Protein AF-A0A967JN54-F1 (afdb_monomer)

Sequence (94 aa):
MRVPTDNSVDWTTQYGWYMDLPDSGERVISPAVILGEAVFFNTVVPDSQICGFGGSGWLMGVDLENGGELDEPAFDVNNDGVINNADYLTQSGV

Solvent-accessible surface area (backbone atoms only — not comparable to full-atom values): 6131 Å² total; per-residue (Å²): 112,71,87,54,66,76,54,88,66,55,74,90,85,43,96,70,67,84,79,86,67,89,55,86,75,41,43,70,87,57,84,69,48,76,56,91,63,34,37,36,37,48,39,38,31,65,51,89,52,97,84,49,95,71,44,52,66,39,58,41,66,22,22,65,79,38,57,8,51,54,96,61,60,89,48,58,74,76,70,82,86,62,71,42,87,84,28,57,79,73,84,82,71,135

Foldseek 3Di:
DDAFADDADDVVPDDAEDDDDPAVPKDFPDDWDDDPQKIWGKIFDADPDPPDPGGDIDTDIAGNGHRHGDPAFPDDPVPPPDRDPVRPPDPPDD

Structure (mmCIF, N/CA/C/O backbone):
data_AF-A0A967JN54-F1
#
_entry.id   AF-A0A967JN54-F1
#
loop_
_atom_site.group_PDB
_atom_site.id
_atom_site.type_symbol
_atom_site.label_atom_id
_atom_site.label_alt_id
_atom_site.label_comp_id
_atom_site.label_asym_id
_atom_site.label_entity_id
_atom_site.label_seq_id
_atom_site.pdbx_PDB_ins_code
_atom_site.Cartn_x
_atom_site.Cartn_y
_atom_site.Cartn_z
_atom_site.occupancy
_atom_site.B_iso_or_equiv
_atom_site.auth_seq_id
_atom_site.auth_comp_id
_atom_site.auth_asym_id
_atom_site.auth_atom_id
_atom_site.pdbx_PDB_model_num
ATOM 1 N N . MET A 1 1 ? 8.900 -5.642 -2.005 1.00 75.00 1 MET A N 1
ATOM 2 C CA . MET A 1 1 ? 7.445 -5.534 -2.237 1.00 75.00 1 MET A CA 1
ATOM 3 C C . MET A 1 1 ? 6.763 -6.720 -1.572 1.00 75.00 1 MET A C 1
ATOM 5 O O . MET A 1 1 ? 7.416 -7.749 -1.444 1.00 75.00 1 MET A O 1
ATOM 9 N N . ARG A 1 2 ? 5.509 -6.575 -1.129 1.00 82.62 2 ARG A N 1
ATOM 10 C CA . ARG A 1 2 ? 4.697 -7.663 -0.554 1.00 82.62 2 ARG A CA 1
ATOM 11 C C . ARG A 1 2 ? 3.480 -7.951 -1.432 1.00 82.62 2 ARG A C 1
ATOM 13 O O . ARG A 1 2 ? 3.012 -7.041 -2.110 1.00 82.62 2 ARG A O 1
ATOM 20 N N . VAL A 1 3 ? 2.973 -9.181 -1.367 1.00 84.19 3 VAL A N 1
ATOM 21 C CA . VAL A 1 3 ? 1.752 -9.608 -2.066 1.00 84.19 3 VAL A CA 1
ATOM 22 C C . VAL A 1 3 ? 0.547 -9.392 -1.137 1.00 84.19 3 VAL A C 1
ATOM 24 O O . VAL A 1 3 ? 0.544 -9.947 -0.034 1.00 84.19 3 VAL A O 1
ATOM 27 N N . PRO A 1 4 ? -0.432 -8.544 -1.498 1.00 87.88 4 PRO A N 1
ATOM 28 C CA . PRO A 1 4 ? -1.696 -8.425 -0.770 1.00 87.88 4 PRO 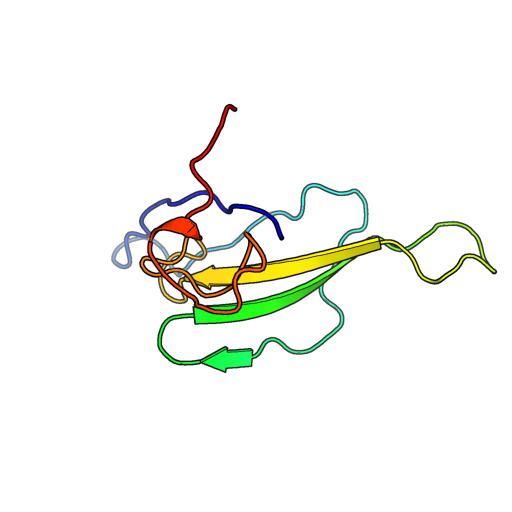A CA 1
ATOM 29 C C . PRO A 1 4 ? -2.613 -9.630 -1.044 1.00 87.88 4 PRO A C 1
ATOM 31 O O . PRO A 1 4 ? -2.424 -10.374 -1.999 1.00 87.88 4 PRO A O 1
ATOM 34 N N . THR A 1 5 ? -3.618 -9.843 -0.195 1.00 90.00 5 THR A N 1
ATOM 35 C CA . THR A 1 5 ? -4.675 -10.826 -0.481 1.00 90.00 5 THR A CA 1
ATOM 36 C C . THR A 1 5 ? -5.632 -10.281 -1.529 1.00 90.00 5 THR A C 1
ATOM 38 O O . THR A 1 5 ? -6.034 -9.128 -1.406 1.00 90.00 5 THR A O 1
ATOM 41 N N . ASP A 1 6 ? -6.100 -11.119 -2.446 1.00 91.94 6 ASP A N 1
ATOM 42 C CA . ASP A 1 6 ? -7.083 -10.725 -3.457 1.00 91.94 6 ASP A CA 1
ATOM 43 C C . ASP A 1 6 ? -8.512 -11.143 -3.060 1.00 91.94 6 ASP A C 1
ATOM 45 O O . ASP A 1 6 ? -9.007 -12.215 -3.412 1.00 91.94 6 ASP A O 1
ATOM 49 N N . ASN A 1 7 ? -9.154 -10.323 -2.220 1.00 93.19 7 ASN A N 1
ATOM 50 C CA . ASN A 1 7 ? -10.533 -10.541 -1.777 1.00 93.19 7 ASN A CA 1
ATOM 51 C C . ASN A 1 7 ? -11.480 -9.577 -2.499 1.00 93.19 7 ASN A C 1
ATOM 53 O O . ASN A 1 7 ? -11.289 -8.366 -2.444 1.00 93.19 7 ASN A O 1
ATOM 57 N N . SER A 1 8 ? -12.564 -10.088 -3.086 1.00 94.00 8 SER A N 1
ATOM 58 C CA . SER A 1 8 ? -13.583 -9.245 -3.725 1.00 94.00 8 SER A CA 1
ATOM 59 C C . SER A 1 8 ? -14.345 -8.374 -2.718 1.00 94.00 8 SER A C 1
ATOM 61 O O . SER A 1 8 ? -14.747 -8.869 -1.661 1.00 94.00 8 SER A O 1
ATOM 63 N N . VAL A 1 9 ? -14.650 -7.129 -3.097 1.00 95.50 9 VAL A N 1
ATOM 64 C CA . VAL A 1 9 ? -15.532 -6.218 -2.348 1.00 95.50 9 VAL A CA 1
ATOM 65 C C . VAL A 1 9 ? -16.938 -6.216 -2.962 1.00 95.50 9 VAL A C 1
ATOM 67 O O . VAL A 1 9 ? -17.121 -5.900 -4.135 1.00 95.50 9 VAL A O 1
ATOM 70 N N . ASP A 1 10 ? -17.958 -6.540 -2.167 1.00 96.44 10 ASP A N 1
ATOM 71 C CA . ASP A 1 10 ? -19.370 -6.387 -2.527 1.00 96.44 10 ASP A CA 1
ATOM 72 C C . ASP A 1 10 ? -19.842 -4.953 -2.256 1.00 96.44 10 ASP A C 1
ATOM 74 O O . ASP A 1 10 ? -20.279 -4.612 -1.158 1.00 96.44 10 ASP A O 1
ATOM 78 N N . TRP A 1 11 ? -19.829 -4.117 -3.288 1.00 94.50 11 TRP A N 1
ATOM 79 C CA . TRP A 1 11 ? -20.247 -2.712 -3.226 1.00 94.50 11 TRP A CA 1
ATOM 80 C C . TRP A 1 11 ? -21.732 -2.474 -2.918 1.00 94.50 11 TRP A C 1
ATOM 82 O O . TRP A 1 11 ? -22.145 -1.329 -2.728 1.00 94.50 11 TRP A O 1
ATOM 92 N N . THR A 1 12 ? -22.559 -3.523 -2.866 1.00 97.50 12 THR A N 1
ATOM 93 C CA . THR A 1 12 ? -23.960 -3.392 -2.436 1.00 97.50 12 THR A CA 1
ATOM 94 C C . THR A 1 12 ? -24.111 -3.417 -0.916 1.00 97.50 12 THR A C 1
ATOM 96 O O . THR A 1 12 ? -25.087 -2.876 -0.390 1.00 97.50 12 THR A O 1
ATOM 99 N N . THR A 1 13 ? -23.150 -4.018 -0.206 1.00 97.75 13 THR A N 1
ATOM 100 C CA . THR A 1 13 ? -23.192 -4.199 1.254 1.00 97.75 13 THR A CA 1
ATOM 101 C C . THR A 1 13 ? -21.963 -3.647 1.983 1.00 97.75 13 THR A C 1
ATOM 103 O O . THR A 1 13 ? -22.040 -3.359 3.180 1.00 97.75 13 THR A O 1
ATOM 106 N N . GLN A 1 14 ? -20.849 -3.456 1.278 1.00 97.25 14 GLN A N 1
ATOM 107 C CA . GLN A 1 14 ? -19.577 -2.944 1.776 1.00 97.25 14 GLN A CA 1
ATOM 108 C C . GLN A 1 14 ? -19.282 -1.559 1.188 1.00 97.25 14 GLN A C 1
ATOM 110 O O . GLN A 1 14 ? -19.766 -1.190 0.120 1.00 97.25 14 GLN A O 1
ATOM 115 N N . TYR A 1 15 ? -18.469 -0.781 1.903 1.00 95.62 15 TYR A N 1
ATOM 116 C CA . TYR A 1 15 ? -18.168 0.617 1.562 1.00 95.62 15 TYR A CA 1
ATOM 117 C C . TYR A 1 15 ? -16.723 0.831 1.102 1.00 95.62 15 TYR A C 1
ATOM 119 O O . TYR A 1 15 ? -16.257 1.966 1.036 1.00 95.62 15 TYR A O 1
ATOM 127 N N . GLY A 1 16 ? -16.012 -0.257 0.817 1.00 95.62 16 GLY A N 1
ATOM 128 C CA . GLY A 1 16 ? -14.620 -0.253 0.400 1.00 95.62 16 GLY A CA 1
ATOM 129 C C . GLY A 1 16 ? -13.820 -1.335 1.104 1.00 95.62 16 GLY A C 1
ATOM 130 O O . GLY A 1 16 ? -14.374 -2.268 1.690 1.00 95.62 16 GLY A O 1
ATOM 131 N N . TRP A 1 17 ? -12.508 -1.165 1.055 1.00 96.00 17 TRP A N 1
ATOM 132 C CA . TRP A 1 17 ? -11.528 -2.089 1.594 1.00 96.00 17 TRP A CA 1
ATOM 133 C C . TRP A 1 17 ? -10.615 -1.387 2.592 1.00 96.00 17 TRP A C 1
ATOM 135 O O . TRP A 1 17 ? -10.491 -0.161 2.642 1.00 96.00 17 TRP A O 1
ATOM 145 N N . TYR A 1 18 ? -9.977 -2.199 3.415 1.00 95.38 18 TYR A N 1
ATOM 146 C CA . TYR A 1 18 ? -8.893 -1.785 4.280 1.00 95.38 18 TYR A CA 1
ATOM 147 C C . TYR A 1 18 ? -7.907 -2.941 4.370 1.00 95.38 18 TYR A C 1
ATOM 149 O O . TYR A 1 18 ? -8.251 -4.093 4.104 1.00 95.38 18 TYR A O 1
ATOM 157 N N . MET A 1 19 ? -6.684 -2.630 4.770 1.00 94.19 19 MET A N 1
ATOM 158 C CA . MET A 1 19 ? -5.679 -3.638 5.052 1.00 94.19 19 MET A CA 1
ATOM 159 C C . MET A 1 19 ? -4.954 -3.273 6.332 1.00 94.19 19 MET A C 1
ATOM 161 O O . MET A 1 19 ? -4.575 -2.117 6.537 1.00 94.19 19 MET A O 1
ATOM 165 N N . ASP A 1 20 ? -4.740 -4.273 7.173 1.00 94.62 20 ASP A N 1
ATOM 166 C CA . ASP A 1 20 ? -3.849 -4.128 8.307 1.00 94.62 20 ASP A CA 1
ATOM 167 C C . ASP A 1 20 ? -2.396 -4.280 7.841 1.00 94.62 20 ASP A C 1
ATOM 169 O O . ASP A 1 20 ? -2.048 -5.075 6.954 1.00 94.62 20 ASP A O 1
ATOM 173 N N . LEU A 1 21 ? -1.534 -3.462 8.433 1.00 94.19 21 LEU A N 1
ATOM 174 C CA . LEU A 1 21 ? -0.096 -3.536 8.239 1.00 94.19 21 LEU A CA 1
ATOM 175 C C . LEU A 1 21 ? 0.466 -4.481 9.315 1.00 94.19 21 LEU A C 1
ATOM 177 O O . LEU A 1 21 ? 0.266 -4.211 10.502 1.00 94.19 21 LEU A O 1
ATOM 181 N N . PRO A 1 22 ? 1.062 -5.627 8.932 1.00 92.12 22 PRO A N 1
ATOM 182 C CA . PRO A 1 22 ? 1.372 -6.700 9.875 1.00 92.12 22 PRO A CA 1
ATOM 183 C C . PRO A 1 22 ? 2.564 -6.370 10.779 1.00 92.12 22 PRO A C 1
ATOM 185 O O . PRO A 1 22 ? 2.660 -6.915 11.882 1.00 92.12 22 PRO A O 1
ATOM 188 N N . ASP A 1 23 ? 3.465 -5.489 10.335 1.00 92.25 23 ASP A N 1
ATOM 189 C CA . ASP A 1 23 ? 4.646 -5.131 11.105 1.00 92.25 23 ASP A CA 1
ATOM 190 C C . ASP A 1 23 ? 4.282 -4.127 12.214 1.00 92.25 23 ASP A C 1
ATOM 192 O O . ASP A 1 23 ? 3.584 -3.128 12.020 1.00 92.25 23 ASP A O 1
ATOM 196 N N . SER A 1 24 ? 4.769 -4.380 13.430 1.00 92.31 24 SER A N 1
ATOM 197 C CA . SER A 1 24 ? 4.450 -3.543 14.590 1.00 92.31 24 SER A CA 1
ATOM 198 C C . SER A 1 24 ? 4.912 -2.098 14.386 1.00 92.31 24 SER A C 1
ATOM 200 O O . SER A 1 24 ? 6.107 -1.819 14.297 1.00 92.31 24 SER A O 1
ATOM 202 N N . GLY A 1 25 ? 3.964 -1.160 14.412 1.00 91.88 25 GLY A N 1
ATOM 203 C CA . GLY A 1 25 ? 4.242 0.267 14.236 1.00 91.88 25 GLY A CA 1
ATOM 204 C C . GLY A 1 25 ? 4.445 0.691 12.780 1.00 91.88 25 GLY A C 1
ATOM 205 O O . GLY A 1 25 ? 4.771 1.858 12.545 1.00 91.88 25 GLY A O 1
ATOM 206 N N . GLU A 1 26 ? 4.239 -0.221 11.827 1.00 95.00 26 GLU A N 1
ATOM 207 C CA . GLU A 1 26 ? 4.213 0.083 10.402 1.00 95.00 26 GLU A CA 1
ATOM 208 C C . GLU A 1 26 ? 3.112 1.099 10.087 1.00 95.00 26 GLU A C 1
ATOM 210 O O . GLU A 1 26 ? 1.995 1.035 10.607 1.00 95.00 26 GLU A O 1
ATOM 215 N N . ARG A 1 27 ? 3.441 2.084 9.251 1.00 94.69 27 ARG A N 1
ATOM 216 C CA . ARG A 1 27 ? 2.526 3.173 8.898 1.00 94.69 27 AR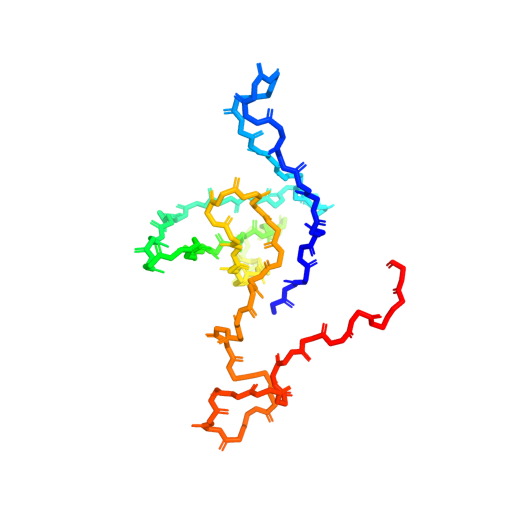G A CA 1
ATOM 217 C C . ARG A 1 27 ? 2.871 3.803 7.562 1.00 94.69 27 ARG A C 1
ATOM 219 O O . ARG A 1 27 ? 4.025 3.812 7.137 1.00 94.69 27 ARG A O 1
ATOM 226 N N . VAL A 1 28 ? 1.867 4.412 6.948 1.00 95.44 28 VAL A N 1
ATOM 227 C CA . VAL A 1 28 ? 2.024 5.240 5.751 1.00 95.44 28 VAL A CA 1
ATOM 228 C C . VAL A 1 28 ? 2.214 6.690 6.187 1.00 95.44 28 VAL A C 1
ATOM 230 O O . VAL A 1 28 ? 1.370 7.253 6.882 1.00 95.44 28 VAL A O 1
ATOM 233 N N . ILE A 1 29 ? 3.340 7.292 5.806 1.00 93.88 29 ILE A N 1
ATOM 234 C CA . ILE A 1 29 ? 3.680 8.692 6.140 1.00 93.88 29 ILE A CA 1
ATOM 235 C C . ILE A 1 29 ? 3.817 9.585 4.906 1.00 93.88 29 ILE A C 1
ATOM 237 O O . ILE A 1 29 ? 3.976 10.798 5.030 1.00 93.88 29 ILE A O 1
ATOM 241 N N . SER A 1 30 ? 3.780 8.986 3.719 1.00 93.88 30 SER A N 1
ATOM 242 C CA . SER A 1 30 ? 3.880 9.676 2.438 1.00 93.88 30 SER A CA 1
ATOM 243 C C . SER A 1 30 ? 2.562 9.540 1.676 1.00 93.88 30 SER A C 1
ATOM 245 O O . SER A 1 30 ? 1.892 8.518 1.823 1.00 93.88 30 SER A O 1
ATOM 247 N N . PRO A 1 31 ? 2.170 10.542 0.870 1.00 96.50 31 PRO A N 1
ATOM 248 C CA . PRO A 1 31 ? 0.973 10.444 0.043 1.00 96.50 31 PRO A CA 1
ATOM 249 C C . PRO A 1 31 ? 1.032 9.240 -0.903 1.00 96.50 31 PRO A C 1
ATOM 251 O O . PRO A 1 31 ? 2.086 8.951 -1.471 1.00 96.50 31 PRO A O 1
ATOM 254 N N . ALA A 1 32 ? -0.110 8.581 -1.090 1.00 96.44 32 ALA A N 1
ATOM 255 C CA . ALA A 1 32 ? -0.279 7.581 -2.134 1.00 96.44 32 ALA A CA 1
ATOM 256 C C . ALA A 1 32 ? -0.439 8.250 -3.509 1.00 96.44 32 ALA A C 1
ATOM 258 O O . ALA A 1 32 ? -0.903 9.389 -3.612 1.00 96.44 32 ALA A O 1
ATOM 259 N N . VAL A 1 33 ? -0.084 7.523 -4.563 1.00 96.94 33 VAL A N 1
ATOM 260 C CA . VAL A 1 33 ? -0.267 7.917 -5.961 1.00 96.94 33 VAL A CA 1
ATOM 261 C C . VAL A 1 33 ? -1.189 6.910 -6.628 1.00 96.94 33 VAL A C 1
ATOM 263 O O . VAL A 1 33 ? -0.971 5.710 -6.521 1.00 96.94 33 VAL A O 1
ATOM 266 N N . ILE A 1 34 ? -2.203 7.402 -7.333 1.00 95.75 34 ILE A N 1
ATOM 267 C CA . ILE A 1 34 ? -3.106 6.572 -8.133 1.00 95.75 34 ILE A CA 1
ATOM 268 C C . ILE A 1 34 ? -2.679 6.685 -9.594 1.00 95.75 34 ILE A C 1
ATOM 270 O O . ILE A 1 34 ? -2.509 7.798 -10.102 1.00 95.75 34 ILE A O 1
ATOM 274 N N . LEU A 1 35 ? -2.512 5.548 -10.263 1.00 92.75 35 LEU A N 1
ATOM 275 C CA . LEU A 1 35 ? -2.198 5.479 -11.686 1.00 92.75 35 LEU A CA 1
ATOM 276 C C . LEU A 1 35 ? -3.016 4.355 -12.326 1.00 92.75 35 LEU A C 1
ATOM 278 O O . LEU A 1 35 ? -2.776 3.182 -12.059 1.00 92.75 35 LEU A O 1
ATOM 282 N N . GLY A 1 36 ? -3.971 4.725 -13.182 1.00 92.00 36 GLY A N 1
ATOM 283 C CA . GLY A 1 36 ? -4.942 3.765 -13.708 1.00 92.00 36 GLY A CA 1
ATOM 284 C C . GLY A 1 36 ? -5.778 3.171 -12.573 1.00 92.00 36 GLY A C 1
ATOM 285 O O . GLY A 1 36 ? -6.327 3.919 -11.766 1.00 92.00 36 GLY A O 1
ATOM 286 N N . GLU A 1 37 ? -5.826 1.844 -12.514 1.00 92.06 37 GLU A N 1
ATOM 287 C CA . GLU A 1 37 ? -6.548 1.057 -11.504 1.00 92.06 37 GLU A CA 1
ATOM 288 C C . GLU A 1 37 ? -5.662 0.689 -10.299 1.00 92.06 37 GLU A C 1
ATOM 290 O O . GLU A 1 37 ? -6.106 0.005 -9.390 1.00 92.06 37 GLU A O 1
ATOM 295 N N . ALA A 1 38 ? -4.419 1.184 -10.238 1.00 93.50 38 ALA A N 1
ATOM 296 C CA . ALA A 1 38 ? -3.476 0.862 -9.170 1.00 93.50 38 ALA A CA 1
ATOM 297 C C . ALA A 1 38 ? -3.256 2.026 -8.190 1.00 93.50 38 ALA A C 1
ATOM 299 O O . ALA A 1 38 ? -3.129 3.195 -8.580 1.00 93.50 38 ALA A O 1
ATOM 300 N N . VAL A 1 39 ? -3.120 1.688 -6.906 1.00 95.44 39 VAL A N 1
ATOM 301 C CA . VAL A 1 39 ? -2.710 2.590 -5.824 1.00 95.44 39 VAL A CA 1
ATOM 302 C C . VAL A 1 39 ? -1.298 2.230 -5.370 1.00 95.44 39 VAL A C 1
ATOM 304 O O . VAL A 1 39 ? -1.049 1.149 -4.839 1.00 95.44 39 VAL A O 1
ATOM 307 N N . PHE A 1 40 ? -0.374 3.174 -5.523 1.00 94.75 40 PHE A N 1
ATOM 308 C CA . PHE A 1 40 ? 1.023 3.045 -5.126 1.00 94.75 40 PHE A CA 1
ATOM 309 C C . PHE A 1 40 ? 1.316 3.859 -3.875 1.00 94.75 40 PHE A C 1
ATOM 311 O O . PHE A 1 40 ? 1.022 5.053 -3.807 1.00 94.75 40 PHE A O 1
ATOM 318 N N . PHE A 1 41 ? 1.943 3.238 -2.882 1.00 95.44 41 PHE A N 1
ATOM 319 C CA . PHE A 1 41 ? 2.339 3.917 -1.650 1.00 95.44 41 PHE A CA 1
ATOM 320 C C . PHE A 1 41 ? 3.513 3.206 -0.979 1.00 95.44 41 PHE A C 1
ATOM 322 O O . PHE A 1 41 ? 3.855 2.076 -1.317 1.00 95.44 41 PHE A O 1
ATOM 329 N N . ASN A 1 42 ? 4.157 3.886 -0.034 1.00 94.25 42 ASN A N 1
ATOM 330 C CA . ASN A 1 42 ? 5.254 3.321 0.744 1.00 94.25 42 ASN A CA 1
ATOM 331 C C . ASN A 1 42 ? 4.859 3.246 2.218 1.00 94.25 42 ASN A C 1
ATOM 333 O O . ASN A 1 42 ? 4.301 4.203 2.767 1.00 94.25 42 ASN A O 1
ATOM 337 N N . THR A 1 43 ? 5.174 2.128 2.858 1.00 94.50 43 THR A N 1
ATOM 338 C CA . THR A 1 43 ? 5.050 1.965 4.304 1.00 94.50 43 THR A CA 1
ATOM 339 C C . THR A 1 43 ? 6.409 2.114 4.972 1.00 94.50 43 THR A C 1
ATOM 341 O O . THR A 1 43 ? 7.453 1.873 4.371 1.00 94.50 43 THR A O 1
ATOM 344 N N . VAL A 1 44 ? 6.406 2.534 6.234 1.00 93.50 44 VAL A N 1
ATOM 345 C CA . VAL A 1 44 ? 7.615 2.648 7.050 1.00 93.50 44 VAL A CA 1
ATOM 346 C C . VAL A 1 44 ? 7.387 1.941 8.376 1.00 93.50 44 VAL A C 1
ATOM 348 O O . VAL A 1 44 ? 6.455 2.275 9.110 1.00 93.50 44 VAL A O 1
ATOM 351 N N . VAL A 1 45 ? 8.276 1.005 8.690 1.00 93.31 45 VAL A N 1
ATOM 352 C CA . VAL A 1 45 ? 8.461 0.373 9.995 1.00 93.31 45 VAL A CA 1
ATOM 353 C C . VAL A 1 45 ? 9.578 1.139 10.711 1.00 93.31 45 VAL A C 1
ATOM 355 O O . VAL A 1 45 ? 10.753 0.971 10.373 1.00 93.31 45 VAL A O 1
ATOM 358 N N . PRO A 1 46 ? 9.253 2.035 11.656 1.00 89.19 46 PRO A N 1
ATOM 359 C CA . PRO A 1 46 ? 10.254 2.866 12.309 1.00 89.19 46 PRO A CA 1
ATOM 360 C C . PRO A 1 46 ? 11.193 2.023 13.177 1.00 89.19 46 PRO A C 1
ATOM 362 O O . PRO A 1 46 ? 10.755 1.151 13.926 1.00 89.19 46 PRO A O 1
ATOM 365 N N . ASP A 1 47 ? 12.484 2.342 1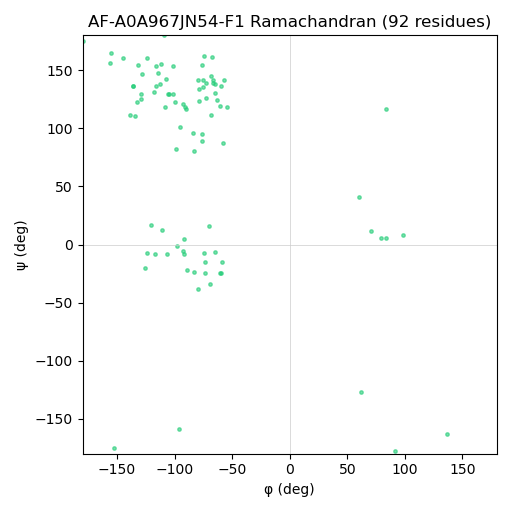3.132 1.00 84.00 47 ASP A N 1
ATOM 366 C CA . ASP A 1 47 ? 13.442 1.810 14.098 1.00 84.00 47 ASP A CA 1
ATOM 367 C C . ASP A 1 47 ? 13.228 2.484 15.466 1.00 84.00 47 ASP A C 1
ATOM 369 O O . ASP A 1 47 ? 12.996 3.690 15.568 1.00 84.00 47 ASP A O 1
ATOM 373 N N . SER A 1 48 ? 13.313 1.692 16.531 1.00 77.00 48 SER A N 1
ATOM 374 C CA . SER A 1 48 ? 13.257 2.170 17.914 1.00 77.00 48 SER A CA 1
ATOM 375 C C . SER A 1 48 ? 14.544 2.881 18.361 1.00 77.00 48 SER A C 1
ATOM 377 O O . SER A 1 48 ? 14.549 3.570 19.384 1.00 77.00 48 SER A O 1
ATOM 379 N N . GLN A 1 49 ? 15.644 2.737 17.613 1.00 78.44 49 GLN A N 1
ATOM 380 C CA . GLN A 1 49 ? 16.918 3.382 17.918 1.00 78.44 49 GLN A CA 1
ATOM 381 C C . GLN A 1 49 ? 16.928 4.859 17.482 1.00 78.44 49 GLN A C 1
ATOM 383 O O . GLN A 1 49 ? 16.788 5.183 16.308 1.00 78.44 49 GLN A O 1
ATOM 388 N N . ILE A 1 50 ? 17.195 5.766 18.431 1.00 66.75 50 ILE A N 1
ATOM 389 C CA . ILE A 1 50 ? 17.144 7.239 18.264 1.00 66.75 50 ILE A CA 1
ATOM 390 C C . ILE A 1 50 ? 18.101 7.773 17.175 1.00 66.75 50 ILE A C 1
ATOM 392 O O . ILE A 1 50 ? 17.849 8.828 16.598 1.00 66.75 50 ILE A O 1
ATOM 396 N N . CYS A 1 51 ? 19.175 7.041 16.870 1.00 72.00 51 CYS A N 1
ATOM 397 C CA . CYS A 1 51 ? 20.137 7.365 15.807 1.00 72.00 51 CYS A CA 1
ATOM 398 C C . CYS A 1 51 ? 20.229 6.255 14.743 1.00 72.00 51 CYS A C 1
ATOM 400 O O . CYS A 1 51 ? 21.225 6.177 14.024 1.00 72.00 51 CYS A O 1
ATOM 402 N N . GLY A 1 52 ? 19.238 5.359 14.697 1.00 67.19 52 GLY A N 1
ATOM 403 C CA . GLY A 1 52 ? 19.142 4.320 13.677 1.00 67.19 52 GLY A CA 1
ATOM 404 C C . GLY A 1 52 ? 18.873 4.918 12.296 1.00 67.19 52 GLY A C 1
ATOM 405 O O . GLY A 1 52 ? 18.420 6.055 12.167 1.00 67.19 52 GLY A O 1
ATOM 406 N N . PHE A 1 53 ? 19.136 4.143 11.246 1.00 65.12 53 PHE A N 1
ATOM 407 C CA . PHE A 1 53 ? 19.085 4.579 9.842 1.00 65.12 53 PHE A CA 1
ATOM 408 C C . PHE A 1 53 ? 17.670 4.868 9.287 1.00 65.12 53 PHE A C 1
ATOM 410 O O . PHE A 1 53 ? 17.506 4.997 8.078 1.00 65.12 53 PHE A O 1
ATOM 417 N N . GLY A 1 54 ? 16.653 5.027 10.142 1.00 69.25 54 GLY A N 1
ATOM 418 C CA . GLY A 1 54 ? 15.317 5.476 9.732 1.00 69.25 54 GLY A CA 1
ATOM 419 C C . GLY A 1 54 ? 14.269 4.376 9.531 1.00 69.25 54 GLY A C 1
ATOM 420 O O . GLY A 1 54 ? 13.158 4.699 9.119 1.00 69.25 54 GLY A O 1
ATOM 421 N N . GLY A 1 55 ? 14.572 3.122 9.885 1.00 83.00 55 GLY A N 1
ATOM 422 C CA . GLY A 1 55 ? 13.631 1.999 9.795 1.00 83.00 55 GLY A CA 1
ATOM 423 C C . GLY A 1 55 ? 13.684 1.228 8.473 1.00 83.00 55 GLY A C 1
ATOM 424 O O . GLY A 1 55 ? 14.512 1.504 7.606 1.00 83.00 55 GLY A O 1
ATOM 425 N N . SER A 1 56 ? 12.810 0.233 8.339 1.00 90.19 56 SER A N 1
ATOM 426 C CA . SER A 1 56 ? 12.559 -0.513 7.098 1.00 90.19 56 SER A CA 1
ATOM 427 C C . SER A 1 56 ? 11.183 -0.149 6.535 1.00 90.19 56 SER A C 1
ATOM 429 O O . SER A 1 56 ? 10.483 0.694 7.091 1.00 90.19 56 SER A O 1
ATOM 431 N N . GLY A 1 57 ? 10.785 -0.730 5.408 1.00 91.56 57 GLY A N 1
ATOM 432 C CA . GLY A 1 57 ? 9.499 -0.419 4.796 1.00 91.56 57 GLY A CA 1
ATOM 433 C C . GLY A 1 57 ? 9.238 -1.210 3.527 1.00 91.56 57 GLY A C 1
ATOM 434 O O . GLY A 1 57 ? 10.114 -1.937 3.046 1.00 91.56 57 GLY A O 1
ATOM 435 N N . TRP A 1 58 ? 8.039 -1.041 2.981 1.00 92.25 58 TRP A N 1
ATOM 436 C CA . TRP A 1 58 ? 7.587 -1.749 1.792 1.00 92.25 58 TRP A CA 1
ATOM 437 C C . TRP A 1 58 ? 7.026 -0.779 0.759 1.00 92.25 58 TRP A C 1
ATOM 439 O O . TRP A 1 58 ? 6.123 0.006 1.043 1.00 92.25 58 TRP A O 1
ATOM 449 N N . LEU A 1 59 ? 7.508 -0.904 -0.480 1.00 91.88 59 LEU A N 1
ATOM 450 C CA . LEU A 1 59 ? 6.786 -0.384 -1.634 1.00 91.88 59 LEU A CA 1
ATOM 451 C C . LEU A 1 59 ? 5.572 -1.278 -1.898 1.00 91.88 59 LEU A C 1
ATOM 453 O O . LEU A 1 59 ? 5.720 -2.499 -2.038 1.00 91.88 59 LEU A O 1
ATOM 457 N N . MET A 1 60 ? 4.408 -0.642 -1.951 1.00 93.12 60 MET A N 1
ATOM 458 C CA . MET A 1 60 ? 3.098 -1.249 -2.129 1.00 93.12 60 MET A CA 1
ATOM 459 C C . MET A 1 60 ? 2.521 -0.842 -3.482 1.00 93.12 60 MET A C 1
ATOM 461 O O . MET A 1 60 ? 2.596 0.331 -3.860 1.00 93.12 60 MET A O 1
ATOM 465 N N . GLY A 1 61 ? 1.918 -1.804 -4.172 1.00 93.38 61 GLY A N 1
ATOM 466 C CA . GLY A 1 61 ? 0.988 -1.583 -5.272 1.00 93.38 61 GLY A CA 1
ATOM 467 C C . GLY A 1 61 ? -0.222 -2.471 -5.030 1.00 93.38 61 GLY A C 1
ATOM 468 O O . GLY A 1 61 ? -0.050 -3.674 -4.840 1.00 93.38 61 GLY A O 1
ATOM 469 N N . VAL A 1 62 ? -1.403 -1.869 -4.950 1.00 94.44 62 VAL A N 1
ATOM 470 C CA . VAL A 1 62 ? -2.666 -2.580 -4.719 1.00 94.44 62 VAL A CA 1
ATOM 471 C C . VAL A 1 62 ? -3.711 -2.119 -5.716 1.00 94.44 62 VAL A C 1
ATOM 473 O O . VAL A 1 62 ? -3.644 -0.984 -6.197 1.00 94.44 62 VAL A O 1
ATOM 476 N N . ASP A 1 63 ? -4.674 -2.983 -5.992 1.00 94.94 63 ASP A N 1
ATOM 477 C CA . ASP A 1 63 ? -5.830 -2.637 -6.807 1.00 94.94 63 ASP A CA 1
ATOM 478 C C . ASP A 1 63 ? -6.705 -1.570 -6.118 1.00 94.94 63 ASP A C 1
ATOM 480 O O . ASP A 1 63 ? -6.911 -1.578 -4.899 1.00 94.94 63 ASP A O 1
ATOM 484 N N . LEU A 1 64 ? -7.187 -0.598 -6.891 1.00 94.94 64 LEU A N 1
ATOM 485 C CA . LEU A 1 64 ? -7.987 0.521 -6.397 1.00 94.94 64 LEU A CA 1
ATOM 486 C C . LEU A 1 64 ? -9.380 0.082 -5.931 1.00 94.94 64 LEU A C 1
ATOM 488 O O . LEU A 1 64 ? -9.918 0.672 -4.988 1.00 94.94 64 LEU A O 1
ATOM 492 N N . GLU A 1 65 ? -9.975 -0.918 -6.573 1.00 94.50 65 GLU A N 1
ATOM 493 C CA . GLU A 1 65 ? -11.326 -1.385 -6.286 1.00 94.50 65 GLU A CA 1
ATOM 494 C C . GLU A 1 65 ? -11.370 -2.290 -5.055 1.00 94.50 65 GLU A C 1
ATOM 496 O O . GLU A 1 65 ? -12.302 -2.177 -4.258 1.00 94.50 65 GLU A O 1
ATOM 501 N N . ASN A 1 66 ? -10.380 -3.158 -4.850 1.00 95.25 66 ASN A N 1
ATOM 502 C CA . ASN A 1 66 ? -10.443 -4.143 -3.764 1.00 95.25 66 ASN A CA 1
ATOM 503 C C . ASN A 1 66 ? -9.260 -4.122 -2.775 1.00 95.25 66 ASN A C 1
ATOM 505 O O . ASN A 1 66 ? -9.331 -4.783 -1.736 1.00 95.25 66 ASN A O 1
ATOM 509 N N . GLY A 1 67 ? -8.207 -3.339 -3.035 1.00 94.62 67 GLY A N 1
ATOM 510 C CA . GLY A 1 67 ? -7.008 -3.277 -2.188 1.00 94.62 67 GLY A CA 1
ATOM 511 C C . GLY A 1 67 ? -6.137 -4.535 -2.245 1.00 94.62 67 GLY A C 1
ATOM 512 O O . GLY A 1 67 ? -5.256 -4.714 -1.397 1.00 94.62 67 GLY A O 1
ATOM 513 N N . GLY A 1 68 ? -6.417 -5.411 -3.205 1.00 93.31 68 GLY A N 1
ATOM 514 C CA . GLY A 1 68 ? -5.808 -6.709 -3.416 1.00 93.31 68 GLY A CA 1
ATOM 515 C C . GLY A 1 68 ? -4.678 -6.685 -4.433 1.00 93.31 68 GLY A C 1
ATOM 516 O O . GLY A 1 68 ? -4.018 -5.659 -4.635 1.00 93.31 68 GLY A O 1
ATOM 517 N N . GLU A 1 69 ? -4.391 -7.859 -4.992 1.00 91.06 69 GLU A N 1
ATOM 518 C CA . GLU A 1 69 ? -3.323 -8.030 -5.977 1.00 91.06 69 GLU A CA 1
ATOM 519 C C . GLU A 1 69 ? -3.704 -7.324 -7.280 1.00 91.06 69 GLU A C 1
ATOM 521 O O . GLU A 1 69 ? -4.875 -7.243 -7.631 1.00 91.06 69 GLU A O 1
ATOM 526 N N . LEU A 1 70 ? -2.714 -6.763 -7.971 1.00 89.69 70 LEU A N 1
ATOM 5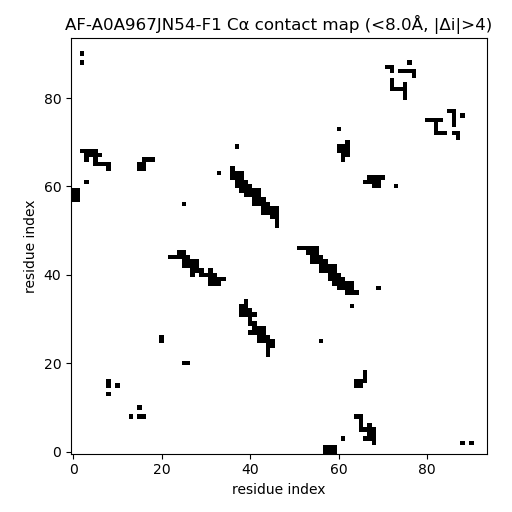27 C CA . LEU A 1 70 ? -2.950 -6.138 -9.266 1.00 89.69 70 LEU A CA 1
ATOM 528 C C . LEU A 1 70 ? -3.137 -7.217 -10.332 1.00 89.69 70 LEU A C 1
ATOM 530 O O . LEU A 1 70 ? -2.323 -8.137 -10.421 1.00 89.69 70 LEU A O 1
ATOM 534 N N . ASP A 1 71 ? -4.143 -7.037 -11.187 1.00 84.69 71 ASP A N 1
ATOM 535 C CA . ASP A 1 71 ? -4.416 -7.925 -12.325 1.00 84.69 71 ASP A CA 1
ATOM 536 C C . ASP A 1 71 ? -3.254 -7.999 -13.321 1.00 84.69 71 ASP A C 1
ATOM 538 O O . ASP A 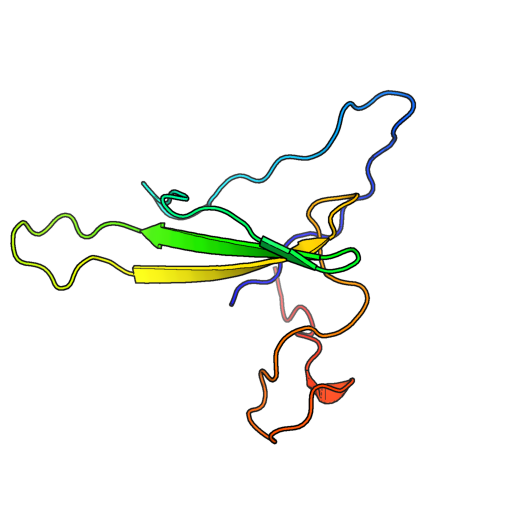1 71 ? -3.124 -8.989 -14.031 1.00 84.69 71 ASP A O 1
ATOM 542 N N . GLU A 1 72 ? -2.411 -6.963 -13.373 1.00 85.31 72 GLU A N 1
ATOM 543 C CA . GLU A 1 72 ? -1.224 -6.894 -14.221 1.00 85.31 72 GLU A CA 1
ATOM 544 C C . GLU A 1 72 ? 0.020 -6.523 -13.398 1.00 85.31 72 GLU A C 1
ATOM 546 O O . GLU A 1 72 ? -0.063 -5.736 -12.445 1.00 85.31 72 GLU A O 1
ATOM 551 N N . PRO A 1 73 ? 1.209 -7.036 -13.764 1.00 85.50 73 PRO A N 1
ATOM 552 C CA . PRO A 1 73 ? 2.429 -6.754 -13.033 1.00 85.50 73 PRO A CA 1
ATOM 553 C C . PRO A 1 73 ? 2.765 -5.266 -13.154 1.00 85.50 73 PRO A C 1
ATOM 555 O O . PRO A 1 73 ? 2.798 -4.697 -14.244 1.00 85.50 73 PRO A O 1
ATOM 558 N N . ALA A 1 74 ? 3.044 -4.631 -12.018 1.00 86.88 74 ALA A N 1
ATOM 559 C CA . ALA A 1 74 ? 3.410 -3.214 -11.959 1.00 86.88 74 ALA A CA 1
ATOM 560 C C . ALA A 1 74 ? 4.896 -2.975 -11.660 1.00 86.88 74 ALA A C 1
ATOM 562 O O . ALA A 1 74 ? 5.371 -1.839 -11.717 1.00 86.88 74 ALA A O 1
ATOM 563 N N . PHE A 1 75 ? 5.634 -4.031 -11.324 1.00 87.19 75 PHE A N 1
ATOM 564 C CA . PHE A 1 75 ? 7.023 -3.946 -10.901 1.00 87.19 75 PHE A CA 1
ATOM 565 C C . PHE A 1 75 ? 7.830 -5.041 -11.580 1.00 87.19 75 PHE A C 1
ATOM 567 O O . PHE A 1 75 ? 7.398 -6.184 -11.601 1.00 87.19 75 PHE A O 1
ATOM 574 N N . ASP A 1 76 ? 9.012 -4.683 -12.070 1.00 88.69 76 ASP A N 1
ATOM 575 C CA . ASP A 1 76 ? 10.019 -5.631 -12.542 1.00 88.69 76 ASP A CA 1
ATOM 576 C C . ASP A 1 76 ? 10.693 -6.265 -11.313 1.00 88.69 76 ASP A C 1
ATOM 578 O O . ASP A 1 76 ?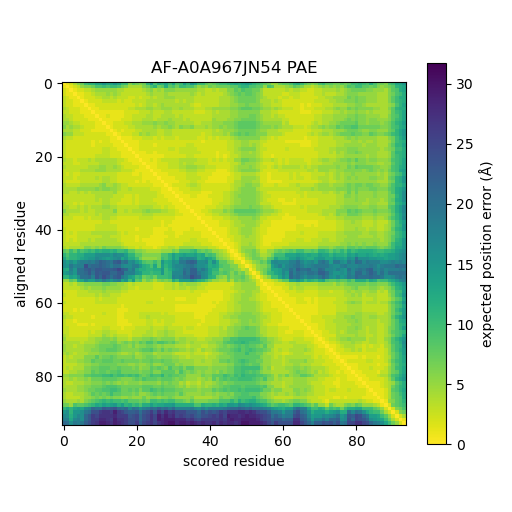 11.564 -5.665 -10.674 1.00 88.69 76 ASP A O 1
ATOM 582 N N . VAL A 1 77 ? 10.201 -7.433 -10.900 1.00 87.38 77 VAL A N 1
ATOM 583 C CA . VAL A 1 77 ? 10.663 -8.129 -9.686 1.00 87.38 77 VAL A CA 1
ATOM 584 C C . VAL A 1 77 ? 11.821 -9.071 -9.977 1.00 87.38 77 VAL A C 1
ATOM 586 O O . VAL A 1 77 ? 12.572 -9.416 -9.061 1.00 87.38 77 VAL A O 1
ATOM 589 N N . ASN A 1 78 ? 11.970 -9.490 -11.233 1.00 88.62 78 ASN A N 1
ATOM 590 C CA . ASN A 1 78 ? 13.048 -10.370 -11.666 1.00 88.62 78 ASN A CA 1
ATOM 591 C C . ASN A 1 78 ? 14.291 -9.589 -12.160 1.00 88.62 78 ASN A C 1
ATOM 593 O O . ASN A 1 78 ? 15.362 -10.184 -12.320 1.00 88.62 78 ASN A O 1
ATOM 597 N N . ASN A 1 79 ? 14.170 -8.263 -12.295 1.00 90.38 79 ASN A N 1
ATOM 598 C CA . ASN A 1 79 ? 15.198 -7.310 -12.700 1.00 90.38 79 ASN A CA 1
ATOM 599 C C . ASN A 1 79 ? 15.758 -7.588 -14.111 1.00 90.38 79 ASN A C 1
ATOM 601 O O . ASN A 1 79 ? 16.973 -7.503 -14.334 1.00 90.38 79 ASN A O 1
ATOM 605 N N . ASP A 1 80 ? 14.885 -7.938 -15.059 1.00 94.19 80 ASP A N 1
ATOM 606 C CA . ASP A 1 80 ? 15.218 -8.131 -16.478 1.00 94.19 80 ASP A CA 1
ATOM 607 C C . ASP A 1 80 ? 15.027 -6.859 -17.333 1.00 94.19 80 ASP A C 1
ATOM 609 O O . ASP A 1 80 ? 15.443 -6.813 -18.497 1.00 94.19 80 ASP A O 1
ATOM 613 N N . GLY A 1 81 ? 14.486 -5.793 -16.736 1.00 93.38 81 GLY A N 1
ATOM 614 C CA . GLY A 1 81 ? 14.215 -4.506 -17.368 1.00 93.38 81 GLY A CA 1
ATOM 615 C C . GLY A 1 81 ? 12.895 -4.450 -18.140 1.00 93.38 81 GLY A C 1
ATOM 616 O O . GLY A 1 81 ? 12.646 -3.448 -18.819 1.00 93.38 81 GLY A O 1
ATOM 617 N N . VAL A 1 82 ? 12.064 -5.492 -18.078 1.00 93.12 82 VAL A N 1
ATOM 618 C CA . VAL A 1 82 ? 10.813 -5.625 -18.824 1.00 93.12 82 VAL A CA 1
ATOM 619 C C . VAL A 1 82 ? 9.705 -6.114 -17.901 1.00 93.12 82 VAL A C 1
ATOM 621 O O . VAL A 1 82 ? 9.632 -7.288 -17.580 1.00 93.12 82 VAL A O 1
ATOM 624 N N . ILE A 1 83 ? 8.742 -5.243 -17.606 1.00 89.88 83 ILE A N 1
ATOM 625 C CA . ILE A 1 83 ? 7.544 -5.638 -16.857 1.00 89.88 83 ILE A CA 1
ATO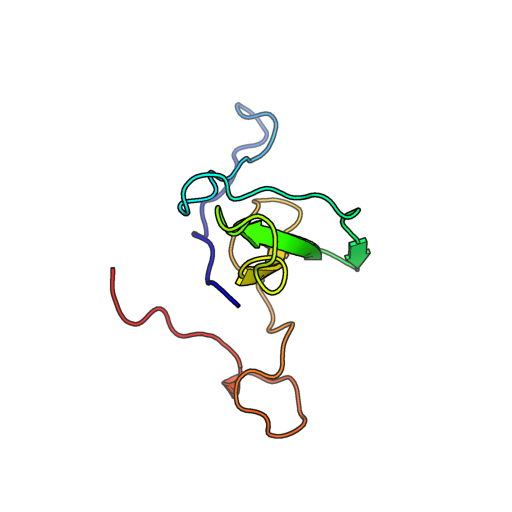M 626 C C . ILE A 1 83 ? 6.682 -6.566 -17.724 1.00 89.88 83 ILE A C 1
ATOM 628 O O . ILE A 1 83 ? 6.141 -6.138 -18.750 1.00 89.88 83 ILE A O 1
ATOM 632 N N . ASN A 1 84 ? 6.588 -7.841 -17.345 1.00 88.94 84 ASN A N 1
ATOM 633 C CA . ASN A 1 84 ? 5.859 -8.871 -18.085 1.00 88.94 84 ASN A CA 1
ATOM 634 C C . ASN A 1 84 ? 5.342 -10.006 -17.176 1.00 88.94 84 ASN A C 1
ATOM 636 O O . ASN A 1 84 ? 5.480 -9.968 -15.961 1.00 88.94 84 ASN A O 1
ATOM 640 N N . ASN A 1 85 ? 4.743 -11.055 -17.751 1.00 88.31 85 ASN A N 1
ATOM 641 C CA . ASN A 1 85 ? 4.182 -12.179 -16.988 1.00 88.31 85 ASN A CA 1
ATOM 642 C C . ASN A 1 85 ? 5.191 -12.939 -16.099 1.00 88.31 85 ASN A C 1
ATOM 644 O O . ASN A 1 85 ? 4.784 -13.718 -15.242 1.00 88.31 85 ASN A O 1
ATOM 648 N N . ALA A 1 86 ? 6.496 -12.765 -16.297 1.00 87.38 86 ALA A N 1
ATOM 649 C CA . ALA A 1 86 ? 7.517 -13.300 -15.404 1.00 87.38 86 ALA A CA 1
ATOM 650 C C . ALA A 1 86 ? 7.628 -12.520 -14.080 1.00 87.38 86 ALA A C 1
ATOM 652 O O . ALA A 1 86 ? 8.347 -12.967 -13.187 1.00 87.38 86 ALA A O 1
ATOM 653 N N . ASP A 1 87 ? 6.926 -11.391 -13.951 1.00 87.56 87 ASP A N 1
ATOM 654 C CA . ASP A 1 87 ? 6.930 -10.538 -12.764 1.00 87.56 87 ASP A CA 1
ATOM 655 C C . ASP A 1 87 ? 5.752 -10.765 -11.815 1.00 87.56 87 ASP A C 1
ATOM 657 O O . ASP A 1 87 ? 5.677 -10.142 -10.752 1.00 87.56 87 ASP A O 1
ATOM 661 N N . TYR A 1 88 ? 4.839 -11.679 -12.153 1.00 84.19 88 TYR A N 1
ATOM 662 C CA . TYR A 1 88 ? 3.840 -12.120 -11.189 1.00 84.19 88 TYR A CA 1
ATOM 663 C C . TYR A 1 88 ? 4.535 -12.815 -10.020 1.00 84.19 88 TYR A C 1
ATOM 665 O O . TYR A 1 88 ? 5.265 -13.801 -10.182 1.00 84.19 88 TYR A O 1
ATOM 673 N N . LEU A 1 89 ? 4.272 -12.325 -8.813 1.00 72.50 89 LEU A N 1
ATOM 674 C CA . LEU A 1 89 ? 4.706 -12.986 -7.596 1.00 72.50 89 LEU A CA 1
ATOM 675 C C . LEU A 1 89 ? 3.779 -14.177 -7.357 1.00 72.50 89 LEU A C 1
ATOM 677 O O . LEU A 1 89 ? 2.770 -14.066 -6.675 1.00 72.50 89 LEU A O 1
ATOM 681 N N . THR A 1 90 ? 4.119 -15.346 -7.910 1.00 64.94 90 THR A N 1
ATOM 682 C CA . THR A 1 90 ? 3.386 -16.578 -7.592 1.00 64.94 90 THR A CA 1
ATOM 683 C C . THR A 1 90 ? 3.385 -16.754 -6.075 1.00 64.94 90 THR A C 1
ATOM 685 O O . THR A 1 90 ? 4.465 -16.879 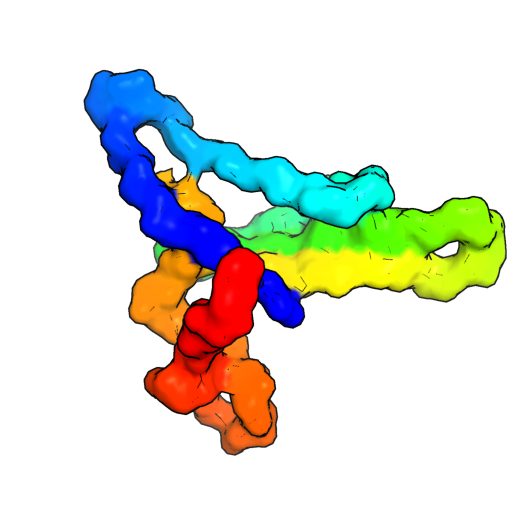-5.489 1.00 64.94 90 THR A O 1
ATOM 688 N N . GLN A 1 91 ? 2.205 -16.750 -5.446 1.00 53.69 91 GLN A N 1
ATOM 689 C CA . GLN A 1 91 ? 2.028 -16.950 -4.008 1.00 53.69 91 GLN A CA 1
ATOM 690 C C . GLN A 1 91 ? 2.632 -18.305 -3.594 1.00 53.69 91 GLN A C 1
ATOM 692 O O . GLN A 1 91 ? 1.965 -19.338 -3.574 1.00 53.69 91 GLN A O 1
ATOM 697 N N . SER A 1 92 ? 3.928 -18.331 -3.283 1.00 36.50 92 SER A N 1
ATOM 698 C CA . SER A 1 92 ? 4.583 -19.485 -2.676 1.00 36.50 92 SER A CA 1
ATOM 699 C C . SER A 1 92 ? 4.340 -19.440 -1.176 1.00 36.50 92 SER A C 1
ATOM 701 O O . SER A 1 92 ? 5.210 -19.043 -0.413 1.00 36.50 92 SER A O 1
ATOM 703 N N . GLY A 1 93 ? 3.147 -19.899 -0.797 1.00 37.50 93 GLY A N 1
ATOM 704 C CA . GLY A 1 93 ? 2.864 -20.477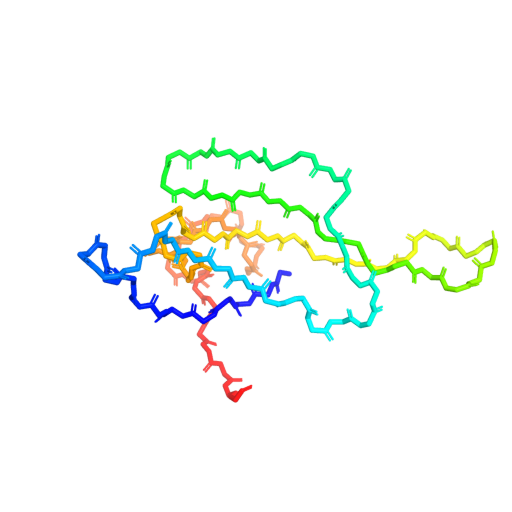 0.511 1.00 37.50 93 GLY A CA 1
ATOM 705 C C . GLY A 1 93 ? 2.545 -19.497 1.640 1.00 37.50 93 GLY A C 1
ATOM 706 O O . GLY A 1 93 ? 3.441 -18.816 2.120 1.00 37.50 93 GLY A O 1
ATOM 707 N N . VAL A 1 94 ? 1.299 -19.633 2.119 1.00 36.12 94 VAL A N 1
ATOM 708 C CA . VAL A 1 94 ? 0.730 -19.259 3.437 1.00 36.12 94 VAL A CA 1
ATOM 709 C C . VAL A 1 94 ? 0.743 -17.794 3.861 1.00 36.12 94 VAL A C 1
ATOM 711 O O . VAL A 1 94 ? 1.825 -17.219 4.078 1.00 36.12 94 VAL A O 1
#

Radius of gyration: 15.06 Å; Cα contacts (8 Å, |Δi|>4): 142; chains: 1; bounding box: 44×31×37 Å

Mean predicted aligned error: 5.88 Å

pLDDT: mean 87.68, std 12.51, range [36.12, 97.75]

Nearest PDB structures (foldseek):
  4ydz-assembly1_A  TM=5.542E-01  e=3.341E+00  Caenorhabditis elegans

Secondary structure (DSSP, 8-state):
--PPP-----TTT---------STT-EE-S--EEETTEEEEEEEE--SSTTSS--EEEEEEEETTTSS--SS--S-SS-SS--SGGG-------